Protein AF-A0A0M3KJE0-F1 (afdb_monomer_lite)

Organism: Anisakis simplex (NCBI:txid6269)

Foldseek 3Di:
DVVVVVVVVVVVVVVVVVVVVVVVVVVVVVVVVVVVVVVVVVVCVVVPDDVVVVVVVVVVCVVLVVPDDDPPDDQQDPNHSPQGPVSCCPDPVVPPPPDDDPPPVVVVVVVPDDDD

Sequence (116 aa):
MSLQMIAFLLEQDRTCESLASLSEAFRRKQQQLKLLLSKAVHQAEAKKVNSEHVIRFANQISKSYSVAAPLFWRLGDASRPFPTEVELRVSSLAAPRVNAPTTTTAALSLLRQPSA

Radius of gyration: 33.58 Å; chains: 1; bounding box: 66×44×94 Å

Secondary structure (DSSP, 8-state):
-HHHHHHHHHHHHHHHHHHHHHHHHHHHHHHHHHHHHHHHHHHHHHT---HHHHHHHHHHHHHTTTT---TTPPTT-TT-SSPPHHHHHTSTTTS--TT--TTSHHHHHGGGPPP-

pLDDT: mean 78.01, std 16.06, range [40.97, 97.94]

InterPro domains:
  IPR019258 Mediator complex, subunit Med4 [PF10018] (21-99)

Structure (mmCIF, N/CA/C/O backbone):
data_AF-A0A0M3KJE0-F1
#
_entry.id   AF-A0A0M3KJE0-F1
#
loop_
_atom_site.group_PDB
_atom_site.id
_atom_site.type_symbol
_atom_site.label_atom_id
_atom_site.label_alt_id
_atom_site.label_comp_id
_atom_site.label_asym_id
_atom_site.label_entity_id
_atom_site.label_seq_id
_atom_site.pdbx_PDB_ins_code
_atom_site.Cartn_x
_atom_site.Cartn_y
_atom_site.Cartn_z
_atom_site.occupancy
_atom_site.B_iso_or_equiv
_atom_site.auth_seq_id
_atom_site.auth_comp_id
_atom_site.auth_asym_id
_atom_site.auth_atom_id
_atom_site.pdbx_PDB_model_num
ATOM 1 N N . MET A 1 1 ? -25.657 5.089 62.228 1.00 65.00 1 MET A N 1
ATOM 2 C CA . MET A 1 1 ? -26.256 4.310 61.120 1.00 65.00 1 MET A CA 1
ATOM 3 C C . MET A 1 1 ? -26.681 5.170 59.925 1.00 65.00 1 MET A C 1
ATOM 5 O O . MET A 1 1 ? -26.359 4.789 58.813 1.00 65.00 1 MET A O 1
ATOM 9 N N . SER A 1 2 ? -27.323 6.334 60.108 1.00 82.00 2 SER A N 1
ATOM 10 C CA . SER A 1 2 ? -27.818 7.164 58.983 1.00 82.00 2 SER A CA 1
ATOM 11 C C . SER A 1 2 ? -26.725 7.701 58.029 1.00 82.00 2 SER A C 1
ATOM 13 O O . SER A 1 2 ? -26.842 7.568 56.816 1.00 82.00 2 SER A O 1
ATOM 15 N N . LEU A 1 3 ? -25.607 8.223 58.551 1.00 85.19 3 LEU A N 1
ATOM 16 C CA . LEU A 1 3 ? -24.567 8.852 57.713 1.00 85.19 3 LEU A CA 1
ATOM 17 C C . LEU A 1 3 ? -23.751 7.864 56.860 1.00 85.19 3 LEU A C 1
ATOM 19 O O . LEU A 1 3 ? -23.391 8.187 55.733 1.00 85.19 3 LEU A O 1
ATOM 23 N N . GLN A 1 4 ? -23.491 6.652 57.363 1.00 87.38 4 GLN A N 1
ATOM 24 C CA . GLN A 1 4 ? -22.787 5.614 56.594 1.00 87.38 4 GLN A CA 1
ATOM 25 C C . GLN A 1 4 ? -23.612 5.139 55.392 1.00 87.38 4 GLN A C 1
ATOM 27 O O . GLN A 1 4 ? -23.056 4.902 54.324 1.00 87.38 4 GLN A O 1
ATOM 32 N N . MET A 1 5 ? -24.937 5.054 55.546 1.00 88.94 5 MET A N 1
ATOM 33 C CA . MET A 1 5 ? -25.843 4.684 54.459 1.00 88.94 5 MET A CA 1
ATOM 34 C C . MET A 1 5 ? -25.875 5.757 53.363 1.00 88.94 5 MET A C 1
ATOM 36 O O . MET A 1 5 ? -25.829 5.427 52.183 1.00 88.94 5 MET A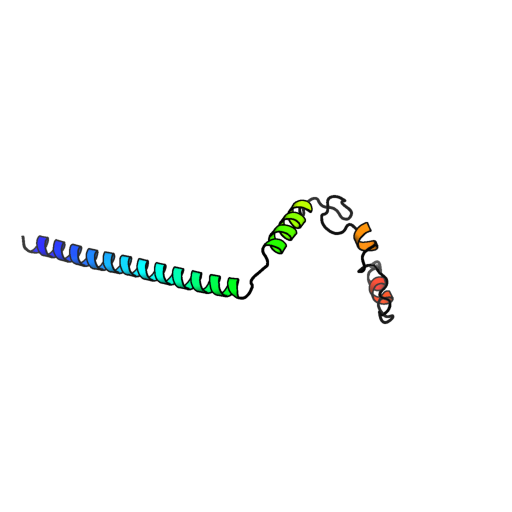 O 1
ATOM 40 N N . ILE A 1 6 ? -25.883 7.038 53.743 1.00 84.00 6 ILE A N 1
ATOM 41 C CA . ILE A 1 6 ? -25.853 8.157 52.789 1.00 84.00 6 ILE A CA 1
ATOM 42 C C . ILE A 1 6 ? -24.522 8.192 52.025 1.00 84.00 6 ILE A C 1
ATOM 44 O O . ILE A 1 6 ? -24.529 8.332 50.805 1.00 84.00 6 ILE A O 1
ATOM 48 N N . ALA A 1 7 ? -23.389 8.009 52.712 1.00 86.81 7 ALA A N 1
ATOM 49 C CA . ALA A 1 7 ? -22.078 7.954 52.063 1.00 86.81 7 ALA A CA 1
ATOM 50 C C . ALA A 1 7 ? -21.979 6.794 51.054 1.00 86.81 7 ALA A C 1
ATOM 52 O O . ALA A 1 7 ? -21.470 6.982 49.952 1.00 86.81 7 ALA A O 1
ATOM 53 N N . PHE A 1 8 ? -22.519 5.619 51.397 1.00 88.94 8 PHE A N 1
ATOM 54 C CA . PHE A 1 8 ? -22.558 4.463 50.500 1.00 88.94 8 PHE A CA 1
ATOM 55 C C . PHE A 1 8 ? -23.423 4.712 49.256 1.00 88.94 8 PHE A C 1
ATOM 57 O O . PHE A 1 8 ? -22.990 4.414 48.146 1.00 88.94 8 PHE A O 1
ATOM 64 N N . LEU A 1 9 ? -24.613 5.298 49.424 1.00 83.00 9 LEU A N 1
ATOM 65 C CA . LEU A 1 9 ? -25.504 5.618 48.305 1.00 83.00 9 LEU A CA 1
ATOM 66 C C . LEU A 1 9 ? -24.891 6.662 47.360 1.00 83.00 9 LEU A C 1
ATOM 68 O O . LEU A 1 9 ? -24.987 6.497 46.150 1.00 83.00 9 LEU A O 1
ATOM 72 N N . LEU A 1 10 ? -24.211 7.686 47.889 1.00 80.81 10 LEU A N 1
ATOM 73 C CA . LEU A 1 10 ? -23.518 8.690 47.068 1.00 80.81 10 LEU A CA 1
ATOM 74 C C . LEU A 1 10 ? -22.326 8.098 46.298 1.00 80.81 10 LEU A C 1
ATOM 76 O O . LEU A 1 10 ? -22.108 8.446 45.139 1.00 80.81 10 LEU A O 1
ATOM 80 N N . GLU A 1 11 ? -21.564 7.182 46.903 1.00 85.25 11 GLU A N 1
ATOM 81 C CA . GLU A 1 11 ? -20.465 6.482 46.219 1.00 85.25 11 GLU A CA 1
ATOM 82 C C . GLU A 1 11 ? -20.994 5.522 45.134 1.00 85.25 11 GLU A C 1
ATOM 84 O O . GLU A 1 11 ? -20.420 5.410 44.047 1.00 85.25 11 GLU A O 1
ATOM 89 N N . GLN A 1 12 ? -22.122 4.858 45.395 1.00 80.19 12 GLN A N 1
ATOM 90 C CA . GLN A 1 12 ? -22.796 3.999 44.423 1.00 80.19 12 GLN A CA 1
ATOM 91 C C . GLN A 1 12 ? -23.341 4.806 43.233 1.00 80.19 12 GLN A C 1
ATOM 93 O O . GLN A 1 12 ? -23.140 4.414 42.086 1.00 80.19 12 GLN A O 1
ATOM 98 N N . ASP A 1 13 ? -23.945 5.968 43.481 1.00 75.38 13 ASP A N 1
ATOM 99 C CA . ASP A 1 13 ? -24.457 6.847 42.424 1.00 75.38 13 ASP A CA 1
ATOM 100 C C . ASP A 1 13 ? -23.311 7.389 41.545 1.00 75.38 13 ASP A C 1
ATOM 102 O O . ASP A 1 13 ? -23.314 7.241 40.320 1.00 75.38 13 ASP A O 1
ATOM 106 N N . ARG A 1 14 ? -22.224 7.862 42.175 1.00 79.00 14 ARG A N 1
ATOM 107 C CA . ARG A 1 14 ? -21.010 8.340 41.487 1.00 79.00 14 ARG A CA 1
ATOM 108 C C . ARG A 1 14 ? -20.344 7.259 40.625 1.00 79.00 14 ARG A C 1
ATOM 110 O O . ARG A 1 14 ? -19.805 7.546 39.551 1.00 79.00 14 ARG A O 1
ATOM 117 N N . THR A 1 15 ? -20.338 6.007 41.084 1.00 78.62 15 THR A N 1
ATOM 118 C CA . THR A 1 15 ? -19.770 4.884 40.317 1.00 78.62 15 THR A CA 1
ATOM 119 C C . THR A 1 15 ? -20.658 4.481 39.139 1.00 78.62 15 THR A C 1
ATOM 121 O O . THR A 1 15 ? -20.125 4.171 38.069 1.00 78.62 15 THR A O 1
ATOM 124 N N . CYS A 1 16 ? -21.985 4.562 39.275 1.00 69.31 16 CYS A N 1
ATOM 125 C CA . CYS A 1 16 ? -22.925 4.340 38.176 1.00 69.31 16 CYS A CA 1
ATOM 126 C C . CYS A 1 16 ? -22.802 5.399 37.069 1.00 69.31 16 CYS A C 1
ATOM 128 O O . CYS A 1 16 ? -22.730 5.033 35.892 1.00 69.31 16 CYS A O 1
ATOM 130 N N . GLU A 1 17 ? -22.691 6.683 37.419 1.00 78.50 17 GLU A N 1
ATOM 131 C CA . GLU A 1 17 ? -22.461 7.760 36.442 1.00 78.50 17 GLU A CA 1
ATOM 132 C C . GLU A 1 17 ? -21.136 7.575 35.681 1.00 78.50 17 GLU A C 1
ATOM 134 O O . GLU A 1 17 ? -21.076 7.717 34.454 1.00 78.50 17 GLU A O 1
ATOM 139 N N . SER A 1 18 ? -20.072 7.180 36.390 1.00 87.50 18 SER A N 1
ATOM 140 C CA . SER A 1 18 ? -18.760 6.890 35.797 1.00 87.50 18 SER A CA 1
ATOM 141 C C . SER A 1 18 ? -18.809 5.709 34.816 1.00 87.50 18 SER A C 1
ATOM 143 O O . SER A 1 18 ? -18.283 5.792 33.701 1.00 87.50 18 SER A O 1
ATOM 145 N N . LEU A 1 19 ? -19.495 4.621 35.184 1.00 86.38 19 LEU A N 1
ATOM 146 C CA . LEU A 1 19 ? -19.675 3.453 34.319 1.00 86.38 19 LEU A CA 1
ATOM 147 C C . LEU A 1 19 ? -20.484 3.801 33.059 1.00 86.38 19 LEU A C 1
ATOM 149 O O . LEU A 1 19 ? -20.124 3.379 31.955 1.00 86.38 19 LEU A O 1
ATOM 153 N N . ALA A 1 20 ? -21.551 4.592 33.204 1.00 90.06 20 ALA A N 1
ATOM 154 C CA . ALA A 1 20 ? -22.363 5.055 32.083 1.00 90.06 20 ALA A CA 1
ATOM 155 C C . ALA A 1 20 ? -21.524 5.893 31.107 1.00 90.06 20 ALA A C 1
ATOM 157 O O . ALA A 1 20 ? -21.490 5.582 29.912 1.00 90.06 20 ALA A O 1
ATOM 158 N N . SER A 1 21 ? -20.765 6.862 31.626 1.00 91.88 21 SER A N 1
ATOM 159 C CA . SER A 1 21 ? -19.845 7.702 30.851 1.00 91.88 21 SER A CA 1
ATOM 160 C C . SER A 1 21 ? -18.806 6.877 30.082 1.00 91.88 21 SER A C 1
ATOM 162 O O . SER A 1 21 ? -18.621 7.067 28.876 1.00 91.88 21 SER A O 1
ATOM 164 N N . LEU A 1 22 ? -18.187 5.882 30.731 1.00 89.81 22 LEU A N 1
ATOM 165 C CA . LEU A 1 22 ? -17.239 4.977 30.077 1.00 89.81 22 LEU A CA 1
ATOM 166 C C . LEU A 1 22 ? -17.907 4.158 28.961 1.00 89.81 22 LEU A C 1
ATOM 168 O O . LEU A 1 22 ? -17.347 4.017 27.870 1.00 89.81 22 LEU A O 1
ATOM 172 N N . SER A 1 23 ? -19.116 3.645 29.205 1.00 95.00 23 SER A N 1
ATOM 173 C CA . SER A 1 23 ? -19.868 2.872 28.212 1.00 95.00 23 SER A CA 1
ATOM 174 C C . SER A 1 23 ? -20.225 3.712 26.981 1.00 95.00 23 SER A C 1
ATOM 176 O O . SER A 1 23 ? -20.115 3.244 25.844 1.00 95.00 23 SER A O 1
ATOM 178 N N . GLU A 1 24 ? -20.589 4.979 27.179 1.00 95.81 24 GLU A N 1
ATOM 179 C CA . GLU A 1 24 ? -20.854 5.911 26.092 1.00 95.81 24 GLU A CA 1
ATOM 180 C C . GLU A 1 24 ? -19.587 6.269 25.331 1.00 95.81 24 GLU A C 1
ATOM 182 O O . GLU A 1 24 ? -19.594 6.254 24.100 1.00 95.81 24 GLU A O 1
ATOM 187 N N . ALA A 1 25 ? -18.489 6.552 26.033 1.00 94.94 25 ALA A N 1
ATOM 188 C CA . ALA A 1 25 ? -17.201 6.822 25.410 1.00 94.94 25 ALA A CA 1
ATOM 189 C C . ALA A 1 25 ? -16.761 5.647 24.525 1.00 94.94 25 ALA A C 1
ATOM 191 O O . ALA A 1 25 ? -16.341 5.854 23.381 1.00 94.94 25 ALA A O 1
ATOM 192 N N . PHE A 1 26 ? -16.942 4.411 25.002 1.00 97.56 26 PHE A N 1
ATOM 193 C CA . PHE A 1 26 ? -16.683 3.211 24.216 1.00 97.56 26 PHE A CA 1
ATOM 194 C C . PHE A 1 26 ? -17.571 3.148 22.967 1.00 97.56 26 PHE A C 1
ATOM 196 O O . PHE A 1 26 ? -17.056 3.003 21.858 1.00 97.56 26 PHE A O 1
ATOM 203 N N . ARG A 1 27 ? -18.892 3.337 23.104 1.00 97.44 27 ARG A N 1
ATOM 204 C CA . ARG A 1 27 ? -19.821 3.356 21.956 1.00 97.44 27 ARG A CA 1
ATOM 205 C C . ARG A 1 27 ? -19.454 4.435 20.937 1.00 97.44 27 ARG A C 1
ATOM 207 O O . ARG A 1 27 ? -19.430 4.153 19.740 1.00 97.44 27 ARG A O 1
ATOM 214 N N . ARG A 1 28 ? -19.111 5.644 21.391 1.00 97.19 28 ARG A N 1
ATOM 215 C CA . ARG A 1 28 ? -18.671 6.753 20.528 1.00 97.19 28 ARG A CA 1
ATOM 216 C C . ARG A 1 28 ? -17.402 6.379 19.765 1.00 97.19 28 ARG A C 1
ATOM 218 O O . ARG A 1 28 ? -17.328 6.605 18.560 1.00 97.19 28 ARG A O 1
ATOM 225 N N . LYS A 1 29 ? -16.425 5.750 20.426 1.00 97.06 29 LYS A N 1
ATOM 226 C CA . LYS A 1 29 ? -15.201 5.271 19.765 1.00 97.06 29 LYS A CA 1
ATOM 227 C C . LYS A 1 29 ? -15.476 4.172 18.743 1.00 97.06 29 LYS A C 1
ATOM 229 O O . LYS A 1 29 ? -14.919 4.228 17.648 1.00 97.06 29 LYS A O 1
ATOM 234 N N . GLN A 1 30 ? -16.376 3.238 19.044 1.00 97.44 30 GLN A N 1
ATOM 235 C CA . GLN A 1 30 ? -16.809 2.212 18.090 1.00 97.44 30 GLN A CA 1
ATOM 236 C C . GLN A 1 30 ? -17.478 2.832 16.852 1.00 97.44 30 GLN A C 1
ATOM 238 O O . GLN A 1 30 ? -17.146 2.485 15.718 1.00 97.44 30 GLN A O 1
ATOM 243 N N . GLN A 1 31 ? -18.369 3.809 17.044 1.00 97.38 31 GLN A N 1
ATOM 244 C CA . GLN A 1 31 ? -18.999 4.547 15.944 1.00 97.38 31 GLN A CA 1
ATOM 245 C C . GLN A 1 31 ? -17.974 5.338 15.120 1.00 97.38 31 GLN A C 1
ATOM 247 O O . GLN A 1 31 ? -18.019 5.305 13.889 1.00 97.38 31 GLN A O 1
ATOM 252 N N . GLN A 1 32 ? -17.019 6.001 15.780 1.00 97.56 32 GLN A N 1
ATOM 253 C CA . GLN A 1 32 ? -15.935 6.724 15.116 1.00 97.56 32 GLN A CA 1
ATOM 254 C C . GLN A 1 32 ? -15.106 5.784 14.230 1.00 97.56 32 GLN A C 1
ATOM 256 O O . GLN A 1 32 ? -14.851 6.108 13.069 1.00 97.56 32 GLN A O 1
ATOM 261 N N . LEU A 1 33 ? -14.730 4.608 14.745 1.00 97.75 33 LEU A N 1
ATOM 262 C CA . LEU A 1 33 ? -13.979 3.606 13.989 1.00 97.75 33 LEU A CA 1
ATOM 263 C C . LEU A 1 33 ? -14.771 3.111 12.773 1.00 97.75 33 LEU A C 1
ATOM 265 O O . LEU A 1 33 ? -14.227 3.036 11.673 1.00 97.75 33 LEU A O 1
ATOM 269 N N . LYS A 1 34 ? -16.072 2.850 12.946 1.00 97.94 34 LYS A N 1
ATOM 270 C CA . LYS A 1 34 ? -16.959 2.419 11.857 1.00 97.94 34 LYS A CA 1
ATOM 271 C C . LYS A 1 34 ? -17.041 3.461 10.739 1.00 97.94 34 LYS A C 1
ATOM 273 O O . LYS A 1 34 ? -16.943 3.113 9.562 1.00 97.94 34 LYS A O 1
ATOM 278 N N . LEU A 1 35 ? -17.178 4.739 11.095 1.00 97.81 35 LEU A N 1
ATOM 279 C CA . LEU A 1 35 ? -17.200 5.833 10.123 1.00 97.81 35 LEU A CA 1
ATOM 280 C C . LEU A 1 35 ? -15.867 5.952 9.378 1.00 97.81 35 LEU A C 1
ATOM 282 O O . LEU A 1 35 ? -15.871 6.067 8.153 1.00 97.81 35 LEU A O 1
ATOM 286 N N . LEU A 1 36 ? -14.739 5.885 10.088 1.00 97.81 36 LEU A N 1
ATOM 287 C CA . LEU A 1 36 ? -13.412 5.932 9.469 1.00 97.81 36 LEU A CA 1
ATOM 288 C C . LEU A 1 36 ? -13.201 4.778 8.487 1.00 97.81 36 LEU A C 1
ATOM 290 O O . LEU A 1 36 ? -12.785 5.017 7.354 1.00 97.81 36 LEU A O 1
ATOM 294 N N . LEU A 1 37 ? -13.561 3.555 8.883 1.00 97.31 37 LEU A N 1
ATOM 295 C CA . LEU A 1 37 ? -13.449 2.384 8.020 1.00 97.31 37 LEU A CA 1
ATOM 296 C C . LEU A 1 37 ? -14.311 2.533 6.763 1.00 97.31 37 LEU A C 1
ATOM 298 O O . LEU A 1 37 ? -13.823 2.310 5.659 1.00 97.31 37 LEU A O 1
ATOM 302 N N . SER A 1 38 ? -15.564 2.978 6.910 1.00 97.38 38 SER A N 1
ATOM 303 C CA . SER A 1 38 ? -16.450 3.184 5.759 1.00 97.38 38 SER A CA 1
ATOM 304 C C . SER A 1 38 ? -15.860 4.179 4.755 1.00 97.38 38 SER A C 1
ATOM 306 O O . SER A 1 38 ? -15.844 3.899 3.559 1.00 97.38 38 SER A O 1
ATOM 308 N N . LYS A 1 39 ? -15.295 5.299 5.227 1.00 97.06 39 LYS A N 1
ATOM 309 C CA . LYS A 1 39 ? -14.653 6.300 4.366 1.00 97.06 39 LYS A CA 1
ATOM 310 C C . LYS A 1 39 ? -13.436 5.725 3.642 1.00 97.06 39 LYS A C 1
ATOM 312 O O . LYS A 1 39 ? -13.299 5.948 2.443 1.00 97.06 39 LYS A O 1
ATOM 317 N N . ALA A 1 40 ? -12.591 4.968 4.345 1.00 96.06 40 ALA A N 1
ATOM 318 C CA . ALA A 1 40 ? -11.415 4.332 3.754 1.00 96.06 40 ALA A CA 1
ATOM 319 C C . ALA A 1 40 ? -11.799 3.332 2.650 1.00 96.06 40 ALA A C 1
ATOM 321 O O . ALA A 1 40 ? -11.209 3.354 1.573 1.00 96.06 40 ALA A O 1
ATOM 322 N N . VAL A 1 41 ? -12.835 2.517 2.878 1.00 96.75 41 VAL A N 1
ATOM 323 C CA . VAL A 1 41 ? -13.344 1.563 1.878 1.00 96.75 41 VAL A CA 1
ATOM 324 C C . VAL A 1 41 ? -13.867 2.286 0.637 1.00 96.75 41 VAL A C 1
ATOM 326 O O . VAL A 1 41 ? -13.485 1.933 -0.472 1.00 96.75 41 VAL A O 1
ATOM 329 N N . HIS A 1 42 ? -14.669 3.345 0.794 1.00 96.50 42 HIS A N 1
ATOM 330 C CA . HIS A 1 42 ? -15.180 4.100 -0.360 1.00 96.50 42 HIS A CA 1
ATOM 331 C C . HIS A 1 42 ? -14.052 4.746 -1.176 1.00 96.50 42 HIS A C 1
ATOM 333 O O . HIS A 1 42 ? -14.101 4.756 -2.404 1.00 96.50 42 HIS A O 1
ATOM 339 N N . GLN A 1 43 ? -13.015 5.263 -0.509 1.00 94.62 43 GLN A N 1
ATOM 340 C CA . GLN A 1 43 ? -11.839 5.805 -1.192 1.00 94.62 43 GLN A CA 1
ATOM 341 C C . GLN A 1 43 ? -11.057 4.727 -1.952 1.00 94.62 43 GLN A C 1
ATOM 343 O O . GLN A 1 43 ? -10.563 4.999 -3.046 1.00 94.62 43 GLN A O 1
ATOM 348 N N . ALA A 1 44 ? -10.955 3.519 -1.392 1.00 91.62 44 ALA A N 1
ATOM 349 C CA . ALA A 1 44 ? -10.301 2.388 -2.041 1.00 91.62 44 ALA A CA 1
ATOM 350 C C . ALA A 1 44 ? -11.085 1.902 -3.272 1.00 91.62 44 ALA A C 1
ATOM 352 O O . ALA A 1 44 ? -10.495 1.716 -4.334 1.00 91.62 44 ALA A O 1
ATOM 353 N N . GLU A 1 45 ? -12.411 1.780 -3.167 1.00 93.94 45 GLU A N 1
ATOM 354 C CA . GLU A 1 45 ? -13.276 1.383 -4.289 1.00 93.94 45 GLU A CA 1
ATOM 355 C C . GLU A 1 45 ? -13.247 2.406 -5.434 1.00 93.94 45 GLU A C 1
ATOM 357 O O . GLU A 1 45 ? -13.200 2.030 -6.605 1.00 93.94 45 GLU A O 1
ATOM 362 N N . ALA A 1 46 ? -13.179 3.705 -5.117 1.00 94.62 46 ALA A N 1
ATOM 363 C CA . ALA A 1 46 ? -13.059 4.761 -6.125 1.00 94.62 46 ALA A CA 1
ATOM 364 C C . ALA A 1 46 ? -11.750 4.685 -6.939 1.00 94.62 46 ALA A C 1
ATOM 366 O O . ALA A 1 46 ? -11.683 5.212 -8.049 1.00 94.62 46 ALA A O 1
ATOM 367 N N . LYS A 1 47 ? -10.703 4.047 -6.400 1.00 90.75 47 LYS A N 1
ATOM 368 C CA . LYS A 1 47 ? -9.385 3.892 -7.035 1.00 90.75 47 LYS A CA 1
ATOM 369 C C . LYS A 1 47 ? -8.983 2.425 -7.107 1.00 90.75 47 LYS A C 1
ATOM 371 O O . LYS A 1 47 ? -7.889 2.048 -6.688 1.00 90.75 47 LYS A O 1
ATOM 376 N N . LYS A 1 48 ? -9.869 1.589 -7.645 1.00 91.00 48 LYS A N 1
ATOM 377 C CA . LYS A 1 48 ? -9.598 0.161 -7.791 1.00 91.00 48 LYS A CA 1
ATOM 378 C C . LYS A 1 48 ? -8.374 -0.073 -8.683 1.00 91.00 48 LYS A C 1
ATOM 380 O O . LYS A 1 48 ? -8.320 0.382 -9.823 1.00 91.00 48 LYS A O 1
ATOM 385 N N . VAL A 1 49 ? -7.397 -0.809 -8.161 1.00 92.44 49 VAL A N 1
ATOM 386 C CA . VAL A 1 49 ? -6.175 -1.192 -8.881 1.00 92.44 49 VAL A CA 1
ATOM 387 C C . VAL A 1 49 ? -6.246 -2.680 -9.219 1.00 92.44 49 VAL A C 1
ATOM 389 O O . VAL A 1 49 ? -6.693 -3.483 -8.402 1.00 92.44 49 VAL A O 1
ATOM 392 N N . ASN A 1 50 ? -5.809 -3.063 -10.421 1.00 95.31 50 ASN A N 1
ATOM 393 C CA . ASN A 1 50 ? -5.675 -4.472 -10.794 1.00 95.31 50 ASN A CA 1
ATOM 394 C C . ASN A 1 50 ? -4.579 -5.137 -9.941 1.00 95.31 50 ASN A C 1
ATOM 396 O O . ASN A 1 50 ? -3.434 -4.678 -9.946 1.00 95.31 50 ASN A O 1
ATOM 400 N N . SER A 1 51 ? -4.912 -6.227 -9.245 1.00 94.50 51 SER A N 1
ATOM 401 C CA . SER A 1 51 ? -3.974 -6.971 -8.397 1.00 94.50 51 SER A CA 1
ATOM 402 C C . SER A 1 51 ? -2.762 -7.483 -9.175 1.00 94.50 51 SER A C 1
ATOM 404 O O . SER A 1 51 ? -1.652 -7.451 -8.650 1.00 94.50 51 SER A O 1
ATOM 406 N N . GLU A 1 52 ? -2.936 -7.864 -10.442 1.00 96.00 52 GLU A N 1
ATOM 407 C CA . GLU A 1 52 ? -1.842 -8.335 -11.298 1.00 96.00 52 GLU A CA 1
ATOM 408 C C . GLU A 1 52 ? -0.777 -7.250 -11.511 1.00 96.00 52 GLU A C 1
ATOM 410 O O . GLU A 1 52 ? 0.421 -7.525 -11.476 1.00 96.00 52 GLU A O 1
ATOM 415 N N . HIS A 1 53 ? -1.195 -5.990 -11.674 1.00 94.31 53 HIS A N 1
ATOM 416 C CA . HIS A 1 53 ? -0.257 -4.874 -11.803 1.00 94.31 53 HIS A CA 1
ATOM 417 C C . HIS A 1 53 ? 0.515 -4.652 -10.504 1.00 94.31 53 HIS A C 1
ATOM 419 O O . HIS A 1 53 ? 1.730 -4.479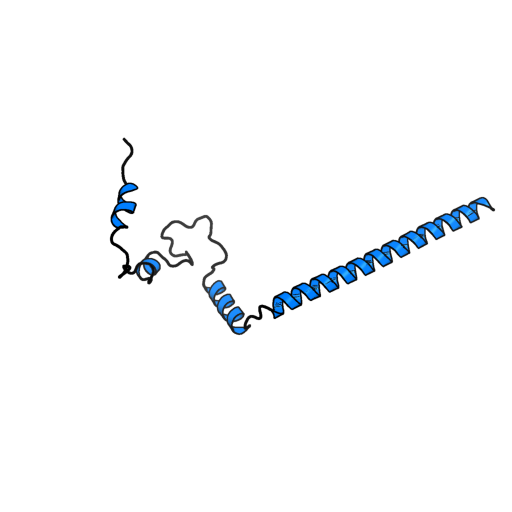 -10.544 1.00 94.31 53 HIS A O 1
ATOM 425 N N . VAL A 1 54 ? -0.162 -4.708 -9.353 1.00 94.44 54 VAL A N 1
ATOM 426 C CA . VAL A 1 54 ? 0.487 -4.567 -8.041 1.00 94.44 54 VAL A CA 1
ATOM 427 C C . VAL A 1 54 ? 1.545 -5.653 -7.846 1.00 94.44 54 VAL A C 1
ATOM 429 O O . VAL A 1 54 ? 2.673 -5.340 -7.475 1.00 94.44 54 VAL A O 1
ATOM 432 N N . ILE A 1 55 ? 1.216 -6.909 -8.162 1.00 95.38 55 ILE A N 1
ATOM 433 C CA . ILE A 1 55 ? 2.133 -8.049 -8.033 1.00 95.38 55 ILE A CA 1
ATOM 434 C C . ILE A 1 55 ? 3.347 -7.883 -8.956 1.00 95.38 55 ILE A C 1
ATOM 436 O O . ILE A 1 55 ? 4.488 -8.025 -8.511 1.00 95.38 55 ILE A O 1
ATOM 440 N N . ARG A 1 56 ? 3.127 -7.543 -10.234 1.00 94.44 56 ARG A N 1
ATOM 441 C CA . ARG A 1 56 ? 4.218 -7.347 -11.203 1.00 94.44 56 ARG A CA 1
ATOM 442 C C . ARG A 1 56 ? 5.143 -6.208 -10.802 1.00 94.44 56 ARG A C 1
ATOM 444 O O . ARG A 1 56 ? 6.358 -6.401 -10.792 1.00 94.44 56 ARG A O 1
ATOM 451 N N . PHE A 1 57 ? 4.586 -5.050 -10.451 1.00 90.56 57 PHE A N 1
ATOM 452 C CA . PHE A 1 57 ? 5.388 -3.892 -10.066 1.00 90.56 57 PHE A CA 1
ATOM 453 C C . PHE A 1 57 ? 6.121 -4.119 -8.748 1.00 90.56 57 PHE A C 1
ATOM 455 O O . PHE A 1 57 ? 7.295 -3.772 -8.663 1.00 90.56 57 PHE A O 1
ATOM 462 N N . ALA A 1 58 ? 5.493 -4.760 -7.758 1.00 91.19 58 ALA A N 1
ATOM 463 C CA . ALA A 1 58 ? 6.170 -5.131 -6.518 1.00 91.19 58 ALA A CA 1
ATOM 464 C C . ALA A 1 58 ? 7.379 -6.036 -6.800 1.00 91.19 58 ALA A C 1
ATOM 466 O O . ALA A 1 58 ? 8.483 -5.733 -6.359 1.00 91.19 58 ALA A O 1
ATOM 467 N N . ASN A 1 59 ? 7.205 -7.082 -7.616 1.00 90.00 59 ASN A N 1
ATOM 468 C CA . ASN A 1 59 ? 8.298 -7.971 -8.014 1.00 90.00 59 ASN A CA 1
ATOM 469 C C . ASN A 1 59 ? 9.414 -7.223 -8.762 1.00 90.00 59 ASN A C 1
ATOM 471 O O . ASN A 1 59 ? 10.594 -7.453 -8.508 1.00 90.00 59 ASN A O 1
ATOM 475 N N . GLN A 1 60 ? 9.060 -6.316 -9.675 1.00 86.12 60 GLN A N 1
ATOM 476 C CA . GLN A 1 60 ? 10.034 -5.505 -10.404 1.00 86.12 60 GLN A CA 1
ATOM 477 C C . GLN A 1 60 ? 10.820 -4.578 -9.466 1.00 86.12 60 GLN A C 1
ATOM 479 O O . GLN A 1 60 ? 12.045 -4.562 -9.526 1.00 86.12 60 GLN A O 1
ATOM 484 N N . ILE A 1 61 ? 10.142 -3.862 -8.563 1.00 84.19 61 ILE A N 1
ATOM 485 C CA . ILE A 1 61 ? 10.782 -2.986 -7.570 1.00 84.19 61 ILE A CA 1
ATOM 486 C C . ILE A 1 61 ? 11.715 -3.792 -6.659 1.00 84.19 61 ILE A C 1
ATOM 488 O O . ILE A 1 61 ? 12.843 -3.366 -6.410 1.00 84.19 61 ILE A O 1
ATOM 492 N N . SER A 1 62 ? 11.275 -4.969 -6.199 1.00 84.69 62 SER A N 1
ATOM 493 C CA . SER A 1 62 ? 12.090 -5.864 -5.373 1.00 84.69 62 SER A CA 1
ATOM 494 C C . SER A 1 62 ? 13.336 -6.357 -6.108 1.00 84.69 62 SER A C 1
ATOM 496 O O . SER A 1 62 ? 14.416 -6.344 -5.527 1.00 84.69 62 SER A O 1
ATOM 498 N N . LYS A 1 63 ? 13.216 -6.736 -7.388 1.00 79.25 63 LYS A N 1
ATOM 499 C CA . LYS A 1 63 ? 14.361 -7.137 -8.227 1.00 79.25 63 LYS A CA 1
ATOM 500 C C . LYS A 1 63 ? 15.365 -6.006 -8.428 1.00 79.25 63 LYS A C 1
ATOM 502 O O . LYS A 1 63 ? 16.562 -6.261 -8.489 1.00 79.25 63 LYS A O 1
ATOM 507 N N . SER A 1 64 ? 14.879 -4.774 -8.534 1.00 71.00 64 SER A N 1
ATOM 508 C CA . SER A 1 64 ? 15.716 -3.592 -8.729 1.00 71.00 64 SER A CA 1
ATOM 509 C C . SER A 1 64 ? 16.259 -2.999 -7.425 1.00 71.00 64 SER A C 1
ATOM 511 O O . SER A 1 64 ? 16.945 -1.993 -7.498 1.00 71.00 64 SER A O 1
ATOM 513 N N . TYR A 1 65 ? 15.978 -3.558 -6.239 1.00 65.44 65 TYR A N 1
ATOM 514 C CA . TYR A 1 65 ? 16.440 -3.021 -4.942 1.00 65.44 65 TYR A CA 1
ATOM 515 C C . TYR A 1 65 ? 16.163 -1.508 -4.732 1.00 65.44 65 TYR A C 1
ATOM 517 O O . TYR A 1 65 ? 16.858 -0.833 -3.971 1.00 65.44 65 TYR A O 1
ATOM 525 N N . SER A 1 66 ? 15.123 -0.953 -5.371 1.00 64.31 66 SER A N 1
ATOM 526 C CA . SER A 1 66 ? 14.755 0.476 -5.327 1.00 64.31 66 SER A CA 1
ATOM 527 C C . SER A 1 66 ? 14.016 0.858 -4.033 1.00 64.31 66 SER A C 1
ATOM 529 O O . SER A 1 66 ? 12.904 1.377 -4.070 1.00 64.31 66 SER A O 1
ATOM 531 N N . VAL A 1 67 ? 14.608 0.579 -2.872 1.00 64.25 67 VAL A N 1
ATOM 532 C CA . VAL A 1 67 ? 14.037 0.923 -1.552 1.00 64.25 67 VAL A CA 1
ATOM 533 C C . VAL A 1 67 ? 14.575 2.255 -1.030 1.00 64.25 67 VAL A C 1
ATOM 535 O O . VAL A 1 67 ? 13.799 3.109 -0.610 1.00 64.25 67 VAL A O 1
ATOM 538 N N . ALA A 1 68 ? 15.893 2.454 -1.084 1.00 62.31 68 ALA A N 1
ATOM 539 C CA . ALA A 1 68 ? 16.568 3.710 -0.762 1.00 62.31 68 ALA A CA 1
ATOM 540 C C . ALA A 1 68 ? 18.005 3.682 -1.297 1.00 62.31 68 ALA A C 1
ATOM 542 O O . ALA A 1 68 ? 18.586 2.609 -1.449 1.00 62.31 68 ALA A O 1
ATOM 543 N N . ALA A 1 69 ? 18.586 4.856 -1.547 1.00 62.47 69 ALA A N 1
ATOM 544 C CA . ALA A 1 69 ? 19.992 4.977 -1.907 1.00 62.47 69 ALA A CA 1
ATOM 545 C C . ALA A 1 69 ? 20.902 4.843 -0.668 1.00 62.47 69 ALA A C 1
ATOM 547 O O . ALA A 1 69 ? 20.790 5.673 0.236 1.00 62.47 69 ALA A O 1
ATOM 548 N N . PRO A 1 70 ? 21.816 3.857 -0.599 1.00 65.44 70 PRO A N 1
ATOM 549 C CA . PRO A 1 70 ? 22.921 3.841 0.349 1.00 65.44 70 PRO A CA 1
ATOM 550 C C . PRO A 1 70 ? 23.717 5.150 0.341 1.00 65.44 70 PRO A C 1
ATOM 552 O O . PRO A 1 70 ? 24.020 5.714 -0.711 1.00 65.44 70 PRO A O 1
ATOM 555 N N . LEU A 1 71 ? 24.121 5.597 1.532 1.00 69.00 71 LEU A N 1
ATOM 556 C CA . LEU A 1 71 ? 24.825 6.870 1.749 1.00 69.00 71 LEU A CA 1
ATOM 557 C C . LEU A 1 71 ? 26.193 6.957 1.048 1.00 69.00 71 LEU A C 1
ATOM 559 O O . LEU A 1 71 ? 26.714 8.051 0.858 1.00 69.00 71 LEU A O 1
ATOM 563 N N . PHE A 1 72 ? 26.780 5.822 0.662 1.00 77.06 72 PHE A N 1
ATOM 564 C CA . PHE A 1 72 ? 28.093 5.751 0.016 1.00 77.06 72 PHE A CA 1
ATOM 565 C C . PHE A 1 72 ? 28.035 5.761 -1.520 1.00 77.06 72 PHE A C 1
ATOM 567 O O . PHE A 1 72 ? 29.080 5.690 -2.165 1.00 77.06 72 PHE A O 1
ATOM 574 N N . TRP A 1 73 ? 26.849 5.853 -2.130 1.00 76.12 73 TRP A N 1
ATOM 575 C CA . TRP A 1 73 ? 26.734 5.885 -3.587 1.00 76.12 73 TRP A CA 1
ATOM 576 C C . TRP A 1 73 ? 27.399 7.127 -4.188 1.00 76.12 73 TRP A C 1
ATOM 578 O O . TRP A 1 73 ? 26.964 8.261 -3.987 1.00 76.12 73 TRP A O 1
ATOM 588 N N . ARG A 1 74 ? 28.400 6.909 -5.048 1.00 68.88 74 ARG A N 1
ATOM 589 C CA . ARG A 1 74 ? 29.116 7.963 -5.798 1.00 68.88 74 ARG A CA 1
ATOM 590 C C . ARG A 1 74 ? 28.632 8.052 -7.242 1.00 68.88 74 ARG A C 1
ATOM 592 O O . ARG A 1 74 ? 28.063 7.088 -7.751 1.00 68.88 74 ARG A O 1
ATOM 599 N N . LEU A 1 75 ? 28.759 9.215 -7.881 1.00 65.50 75 LEU A N 1
ATOM 600 C CA . LEU A 1 75 ? 28.364 9.388 -9.284 1.00 65.50 75 LEU A CA 1
ATOM 601 C C . LEU A 1 75 ? 29.107 8.354 -10.153 1.00 65.50 75 LEU A C 1
ATOM 603 O O . LEU A 1 75 ? 30.325 8.247 -10.044 1.00 65.50 75 LEU A O 1
ATOM 607 N N . GLY A 1 76 ? 28.377 7.576 -10.960 1.00 67.81 76 GLY A N 1
ATOM 608 C CA . GLY A 1 76 ? 28.941 6.501 -11.793 1.00 67.81 76 GLY A CA 1
ATOM 609 C C . GLY A 1 76 ? 29.018 5.107 -11.147 1.00 67.81 76 GLY A C 1
ATOM 610 O O . GLY A 1 76 ? 29.496 4.179 -11.787 1.00 67.81 76 GLY A O 1
ATOM 611 N N . ASP A 1 77 ? 28.547 4.938 -9.908 1.00 68.75 77 ASP A N 1
ATOM 612 C CA . ASP A 1 77 ? 28.482 3.633 -9.230 1.00 68.75 77 ASP A CA 1
ATOM 613 C C . ASP A 1 77 ? 27.489 2.674 -9.924 1.00 68.75 77 ASP A C 1
ATOM 615 O O . ASP A 1 77 ? 26.310 2.997 -10.080 1.00 68.75 77 ASP A O 1
ATOM 619 N N . ALA A 1 78 ? 27.971 1.497 -10.335 1.00 64.94 78 ALA A N 1
ATOM 620 C CA . ALA A 1 78 ? 27.206 0.487 -11.073 1.00 64.94 78 ALA A CA 1
ATOM 621 C C . ALA A 1 78 ? 26.140 -0.233 -10.226 1.00 64.94 78 ALA A C 1
ATOM 623 O O . ALA A 1 78 ? 25.274 -0.903 -10.779 1.00 64.94 78 ALA A O 1
ATOM 624 N N . SER A 1 79 ? 26.183 -0.097 -8.896 1.00 67.12 79 SER A N 1
ATOM 625 C CA . SER A 1 79 ? 25.173 -0.659 -7.987 1.00 67.12 79 SER A CA 1
ATOM 626 C C . SER A 1 79 ? 23.904 0.199 -7.872 1.00 67.12 79 SER A C 1
ATOM 628 O O . SER A 1 79 ? 22.974 -0.160 -7.148 1.00 67.12 79 SER A O 1
ATOM 630 N N . ARG A 1 80 ? 23.855 1.344 -8.568 1.00 72.44 80 ARG A N 1
ATOM 631 C CA . ARG A 1 80 ? 22.697 2.241 -8.580 1.00 72.44 80 ARG A CA 1
ATOM 632 C C . ARG A 1 80 ? 21.533 1.595 -9.352 1.00 72.44 80 ARG A C 1
ATOM 634 O O . ARG A 1 80 ? 21.711 1.233 -10.507 1.00 72.44 80 ARG A O 1
ATOM 641 N N . PRO A 1 81 ? 20.322 1.537 -8.776 1.00 67.81 81 PRO A N 1
ATOM 642 C CA . PRO A 1 81 ? 19.119 1.009 -9.415 1.00 67.81 81 PRO A CA 1
ATOM 643 C C . PRO A 1 81 ? 18.435 2.030 -10.338 1.00 67.81 81 PRO A C 1
ATOM 645 O O . PRO A 1 81 ? 17.378 1.759 -10.902 1.00 67.81 81 PRO A O 1
ATOM 648 N N . PHE A 1 82 ? 19.007 3.228 -10.460 1.00 65.44 82 PHE A N 1
ATOM 649 C CA . PHE A 1 82 ? 18.609 4.216 -11.456 1.00 65.44 82 PHE A CA 1
ATOM 650 C C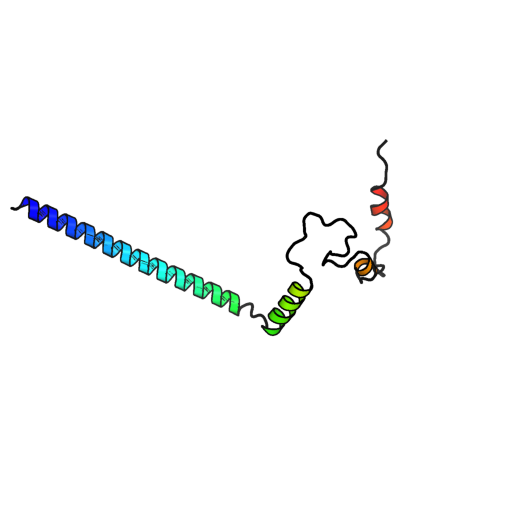 . PHE A 1 82 ? 19.275 3.887 -12.788 1.00 65.44 82 PHE A C 1
ATOM 652 O O . PHE A 1 82 ? 20.362 3.310 -12.761 1.00 65.44 82 PHE A O 1
ATOM 659 N N . PRO A 1 83 ? 18.690 4.307 -13.926 1.00 64.75 83 PRO A N 1
ATOM 660 C CA . PRO A 1 83 ? 19.362 4.174 -15.206 1.00 64.75 83 PRO A CA 1
ATOM 661 C C . PRO A 1 83 ? 20.771 4.765 -15.098 1.00 64.75 83 PRO A C 1
ATOM 663 O O . PRO A 1 83 ? 20.950 5.946 -14.788 1.00 64.75 83 PRO A O 1
ATOM 666 N N . THR A 1 84 ? 21.767 3.905 -15.276 1.00 68.38 84 THR A N 1
ATOM 667 C CA . THR A 1 84 ? 23.187 4.259 -15.280 1.00 68.38 84 THR A CA 1
ATOM 668 C C . THR A 1 84 ? 23.463 5.313 -16.350 1.00 68.38 84 THR A C 1
ATOM 670 O O . THR A 1 84 ? 22.692 5.471 -17.291 1.00 68.38 84 THR A O 1
ATOM 673 N N . GLU A 1 85 ? 24.588 6.028 -16.273 1.00 69.94 85 GLU A N 1
ATOM 674 C CA . GLU A 1 85 ? 24.935 7.034 -17.296 1.00 69.94 85 GLU A CA 1
ATOM 675 C C . GLU A 1 85 ? 24.947 6.439 -18.716 1.00 69.94 85 GLU A C 1
ATOM 677 O O . GLU A 1 85 ? 24.635 7.110 -19.696 1.00 69.94 85 GLU A O 1
ATOM 682 N N . VAL A 1 86 ? 25.285 5.154 -18.854 1.00 71.75 86 VAL A N 1
ATOM 683 C CA . VAL A 1 86 ? 25.168 4.457 -20.139 1.00 71.75 86 VAL A CA 1
ATOM 684 C C . VAL A 1 86 ? 23.707 4.268 -20.557 1.00 71.75 86 VAL A C 1
ATOM 686 O O . VAL A 1 86 ? 23.380 4.604 -21.690 1.00 71.75 86 VAL A O 1
ATOM 689 N N . GLU A 1 87 ? 22.826 3.824 -19.658 1.00 75.62 87 GLU A N 1
ATOM 690 C CA . GLU A 1 87 ? 21.386 3.667 -19.916 1.00 75.62 87 GLU A CA 1
ATOM 691 C C . GLU A 1 87 ? 20.693 5.009 -20.190 1.00 75.62 87 GLU A C 1
ATOM 693 O O . GLU A 1 87 ? 19.831 5.101 -21.062 1.00 75.62 87 GLU A O 1
ATOM 698 N N . LEU A 1 88 ? 21.105 6.076 -19.502 1.00 78.12 88 LEU A N 1
ATOM 699 C CA . LEU A 1 88 ? 20.619 7.432 -19.727 1.00 78.12 88 LEU A CA 1
ATOM 700 C C . LEU A 1 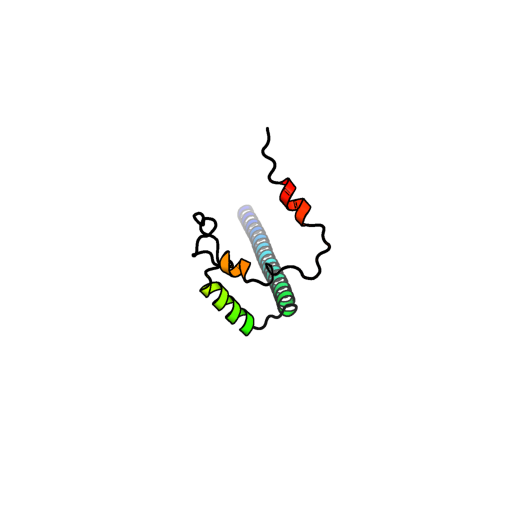88 ? 21.027 7.940 -21.112 1.00 78.12 88 LEU A C 1
ATOM 702 O O . LEU A 1 88 ? 20.174 8.454 -21.834 1.00 78.12 88 LEU A O 1
ATOM 706 N N . ARG A 1 89 ? 22.293 7.753 -21.514 1.00 77.56 89 ARG A N 1
ATOM 707 C CA . ARG A 1 89 ? 22.792 8.157 -22.841 1.00 77.56 89 ARG A CA 1
ATOM 708 C C . ARG A 1 89 ? 22.102 7.435 -23.994 1.00 77.56 89 ARG A C 1
ATOM 710 O O . ARG A 1 89 ? 21.960 8.023 -25.060 1.00 77.56 89 ARG A O 1
ATOM 717 N N . VAL A 1 90 ? 21.673 6.188 -23.795 1.00 80.50 90 VAL A N 1
ATOM 718 C CA . VAL A 1 90 ? 20.890 5.445 -24.801 1.00 80.50 90 VAL A CA 1
ATOM 719 C C . VAL A 1 90 ? 19.379 5.676 -24.676 1.00 80.50 90 VAL A C 1
ATOM 721 O O . VAL A 1 90 ? 18.617 5.203 -25.517 1.00 80.50 90 VAL A O 1
ATOM 724 N N . SER A 1 91 ? 18.921 6.396 -23.648 1.00 78.69 91 SER A N 1
ATOM 725 C CA . SER A 1 91 ? 17.500 6.673 -23.445 1.00 78.69 91 SER A CA 1
ATOM 726 C C . SER A 1 91 ? 16.969 7.725 -24.421 1.00 78.69 91 SER A C 1
ATOM 728 O O . SER A 1 91 ? 17.686 8.604 -24.901 1.00 78.69 91 SER A O 1
ATOM 730 N N . SER A 1 92 ? 15.654 7.707 -24.638 1.00 76.94 92 SER A N 1
ATOM 731 C CA . SER A 1 92 ? 14.950 8.729 -25.421 1.00 76.94 92 SER A CA 1
ATOM 732 C C . SER A 1 92 ? 15.050 10.142 -24.830 1.00 76.94 92 SER A C 1
ATOM 734 O O . SER A 1 92 ? 14.776 11.109 -25.536 1.00 76.94 92 SER A O 1
ATOM 736 N N . LEU A 1 93 ? 15.455 10.288 -23.561 1.00 77.00 93 LEU A N 1
ATOM 737 C CA . LEU A 1 93 ? 15.741 11.591 -22.953 1.00 77.00 93 LEU A CA 1
ATOM 738 C C . LEU A 1 93 ? 17.044 12.205 -23.478 1.00 77.00 93 LEU A C 1
ATOM 740 O O . LEU A 1 93 ? 17.115 13.426 -23.597 1.00 77.00 93 LEU A O 1
ATOM 744 N N . ALA A 1 94 ? 18.052 11.381 -23.776 1.00 76.88 94 ALA A N 1
ATOM 745 C CA . ALA A 1 94 ? 19.330 11.824 -24.333 1.00 76.88 94 ALA A CA 1
ATOM 746 C C . ALA A 1 94 ? 19.299 11.946 -25.864 1.00 76.88 94 ALA A C 1
ATOM 748 O O . ALA A 1 94 ? 20.209 12.531 -26.455 1.00 76.88 94 ALA A O 1
ATOM 749 N N . ALA A 1 95 ? 18.249 11.427 -26.512 1.00 74.94 95 ALA A N 1
ATOM 750 C CA . ALA A 1 95 ? 18.044 11.618 -27.937 1.00 74.94 95 ALA A CA 1
ATOM 751 C C . ALA A 1 95 ? 17.938 13.125 -28.259 1.00 74.94 95 ALA A C 1
ATOM 753 O O . ALA A 1 95 ? 17.197 13.847 -27.579 1.00 74.94 95 ALA A O 1
ATOM 754 N N . PRO A 1 96 ? 18.642 13.619 -29.297 1.00 69.62 96 PRO A N 1
ATOM 755 C CA . PRO A 1 96 ? 18.523 15.002 -29.732 1.00 69.62 96 PRO A CA 1
ATOM 756 C C . PRO A 1 96 ? 17.055 15.333 -29.990 1.00 69.62 96 PRO A C 1
ATOM 758 O O . PRO A 1 96 ? 16.381 14.656 -30.770 1.00 69.62 96 PRO A O 1
ATOM 761 N N . ARG A 1 97 ? 16.537 16.365 -29.320 1.00 68.81 97 ARG A N 1
ATOM 762 C CA . ARG A 1 97 ? 15.173 16.830 -29.568 1.00 68.81 97 ARG A CA 1
ATOM 763 C C . ARG A 1 97 ? 15.114 17.388 -30.981 1.00 68.81 97 ARG A C 1
ATOM 765 O O . ARG A 1 97 ? 15.534 18.513 -31.216 1.00 68.81 97 ARG A O 1
ATOM 772 N N . VAL A 1 98 ? 14.568 16.596 -31.901 1.00 62.62 98 VAL A N 1
ATOM 773 C CA . VAL A 1 98 ? 14.445 16.933 -33.329 1.00 62.62 98 VAL A CA 1
ATOM 774 C C . VAL A 1 98 ? 13.649 18.237 -33.546 1.00 62.62 98 VAL A C 1
ATOM 776 O O . VAL A 1 98 ? 13.819 18.882 -34.572 1.00 62.62 98 VAL A O 1
ATOM 779 N N . ASN A 1 99 ? 12.876 18.695 -32.546 1.00 58.47 99 ASN A N 1
ATOM 780 C CA . ASN A 1 99 ? 12.052 19.910 -32.611 1.00 58.47 99 ASN A CA 1
ATOM 781 C C . ASN A 1 99 ? 12.312 20.915 -31.463 1.00 58.47 99 ASN A C 1
ATOM 783 O O . ASN A 1 99 ? 11.376 21.575 -31.009 1.00 58.47 99 ASN A O 1
ATOM 787 N N . ALA A 1 100 ? 13.532 21.025 -30.927 1.00 50.44 100 ALA A N 1
ATOM 788 C CA . ALA A 1 100 ? 13.832 22.106 -29.981 1.00 50.44 100 ALA A CA 1
ATOM 789 C C . ALA A 1 100 ? 14.171 23.410 -30.737 1.00 50.44 100 ALA A C 1
ATOM 791 O O . ALA A 1 100 ? 15.064 23.385 -31.586 1.00 50.44 100 ALA A O 1
ATOM 792 N N . PRO A 1 101 ? 13.514 2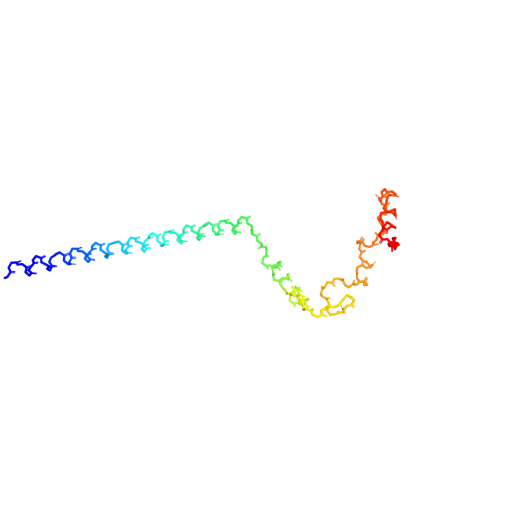4.553 -30.443 1.00 52.28 101 PRO A N 1
ATOM 793 C CA . PRO A 1 101 ? 13.980 25.848 -30.928 1.00 52.28 101 PRO A CA 1
ATOM 794 C C . PRO A 1 101 ? 15.413 26.090 -30.432 1.00 52.28 101 PRO A C 1
ATOM 796 O O . PRO A 1 101 ? 15.773 25.735 -29.311 1.00 52.28 101 PRO A O 1
ATOM 799 N N . THR A 1 102 ? 16.227 26.672 -31.303 1.00 51.31 102 THR A N 1
ATOM 800 C CA . THR A 1 102 ? 17.697 26.767 -31.329 1.00 51.31 102 THR A CA 1
ATOM 801 C C . THR A 1 102 ? 18.379 27.492 -30.150 1.00 51.31 102 THR A C 1
ATOM 803 O O . THR A 1 102 ? 19.524 27.918 -30.268 1.00 51.31 102 THR A O 1
ATOM 806 N N . THR A 1 103 ? 17.735 27.641 -28.992 1.00 50.72 103 THR A N 1
ATOM 807 C CA . THR A 1 103 ? 18.145 28.600 -27.950 1.00 50.72 103 THR A CA 1
ATOM 808 C C . THR A 1 103 ? 18.910 28.003 -26.758 1.00 50.72 103 THR A C 1
ATOM 810 O O . THR A 1 103 ? 19.334 28.749 -25.880 1.00 50.72 103 THR A O 1
ATOM 813 N N . THR A 1 104 ? 19.111 26.682 -26.672 1.00 52.62 104 THR A N 1
ATOM 814 C CA . THR A 1 104 ? 19.632 26.052 -25.433 1.00 52.62 104 THR A CA 1
ATOM 815 C C . THR A 1 104 ? 21.160 25.919 -25.358 1.00 52.62 104 THR A C 1
ATOM 817 O O . THR A 1 104 ? 21.694 25.799 -24.256 1.00 52.62 104 THR A O 1
ATOM 820 N N . THR A 1 105 ? 21.902 26.023 -26.467 1.00 49.06 105 THR A N 1
ATOM 821 C CA . THR A 1 105 ? 23.380 25.965 -26.421 1.00 49.06 105 THR A CA 1
ATOM 822 C C . THR A 1 105 ? 23.984 27.135 -25.631 1.00 49.06 105 THR A C 1
ATOM 824 O O . THR A 1 105 ? 25.008 26.970 -24.977 1.00 49.06 105 THR A O 1
ATOM 827 N N . ALA A 1 106 ? 23.319 28.296 -25.598 1.00 48.94 106 ALA A N 1
ATOM 828 C CA . ALA A 1 106 ? 23.804 29.473 -24.874 1.00 48.94 106 ALA A CA 1
ATOM 829 C C . ALA A 1 106 ? 23.705 29.346 -23.339 1.00 48.94 106 ALA A C 1
ATOM 831 O O . ALA A 1 106 ? 24.546 29.886 -22.623 1.00 48.94 106 ALA A O 1
ATOM 832 N N . ALA A 1 107 ? 22.714 28.615 -22.815 1.00 46.97 107 ALA A N 1
ATOM 833 C CA . ALA A 1 107 ? 22.451 28.564 -21.374 1.00 46.97 107 ALA A CA 1
ATOM 834 C C . ALA A 1 107 ? 23.490 27.733 -20.598 1.00 46.97 107 ALA A C 1
ATOM 836 O O . ALA A 1 107 ? 23.837 28.076 -19.470 1.00 46.97 107 ALA A O 1
ATOM 837 N N . LEU A 1 108 ? 24.029 26.668 -21.203 1.00 51.75 108 LEU A N 1
ATOM 838 C CA . LEU A 1 108 ? 25.029 25.808 -20.555 1.00 51.75 108 LEU A CA 1
ATOM 839 C C . LEU A 1 108 ? 26.454 26.382 -20.625 1.00 51.75 108 LEU A C 1
ATOM 841 O O . LEU A 1 108 ? 27.294 26.033 -19.798 1.00 51.75 108 LEU A O 1
ATOM 845 N N . SER A 1 109 ? 26.727 27.297 -21.560 1.00 52.16 109 SER A N 1
ATOM 846 C CA . SER A 1 109 ? 28.019 27.992 -21.652 1.00 52.16 109 SER A CA 1
ATOM 847 C C . SER A 1 109 ? 28.230 29.040 -20.552 1.00 52.16 109 SER A C 1
ATOM 849 O O . SER A 1 109 ? 29.375 29.363 -20.245 1.00 52.16 109 SER A O 1
ATOM 851 N N . LEU A 1 110 ? 27.162 29.538 -19.913 1.00 53.19 110 LEU A N 1
ATOM 852 C CA . LEU A 1 110 ? 27.251 30.569 -18.868 1.00 53.19 110 LEU A CA 1
ATOM 853 C C . LEU A 1 110 ? 27.687 30.040 -17.491 1.00 53.19 110 LEU A C 1
ATOM 855 O O . LEU A 1 110 ? 28.074 30.830 -16.638 1.00 53.19 110 LEU A O 1
ATOM 859 N N . LEU A 1 111 ? 27.680 28.721 -17.267 1.00 46.62 111 LEU A N 1
ATOM 860 C CA . LEU A 1 111 ? 28.052 28.128 -15.973 1.00 46.62 111 LEU A CA 1
ATOM 861 C C . LEU A 1 111 ? 29.556 27.805 -15.852 1.00 46.62 111 LEU A C 1
ATOM 863 O O . LEU A 1 111 ? 30.008 27.341 -14.810 1.00 46.62 111 LEU A O 1
ATOM 867 N N . ARG A 1 112 ? 30.347 28.038 -16.910 1.00 54.16 112 ARG A N 1
ATOM 868 C CA . ARG A 1 112 ? 31.791 27.736 -16.950 1.00 54.16 112 ARG A CA 1
ATOM 869 C C . ARG A 1 112 ? 32.671 28.984 -17.049 1.00 54.16 112 ARG A C 1
ATOM 871 O O . ARG A 1 112 ? 33.769 28.909 -17.594 1.00 54.16 112 ARG A O 1
ATOM 878 N N . GLN A 1 113 ? 32.223 30.127 -16.536 1.00 52.47 113 GLN A N 1
ATOM 879 C CA . GLN A 1 113 ? 33.155 31.233 -16.320 1.00 52.47 113 GLN A CA 1
ATOM 880 C C . GLN A 1 113 ? 33.887 31.034 -14.985 1.00 52.47 113 GLN A C 1
ATOM 882 O O . GLN A 1 113 ? 33.228 30.955 -13.948 1.00 52.47 113 GLN A O 1
ATOM 887 N N . PRO A 1 114 ? 35.228 30.914 -14.982 1.00 48.28 114 PRO A N 1
ATOM 888 C CA . PRO A 1 114 ? 35.992 30.978 -13.748 1.00 48.28 114 PRO A CA 1
ATOM 889 C C . PRO A 1 114 ? 35.898 32.408 -13.206 1.00 48.28 114 PRO A C 1
ATOM 891 O O . PRO A 1 114 ? 36.182 33.370 -13.918 1.00 48.28 114 PRO A O 1
ATOM 894 N N . SER A 1 115 ? 35.462 32.538 -11.957 1.00 47.47 115 SER A N 1
ATOM 895 C CA . SER A 1 115 ? 35.549 33.778 -11.188 1.00 47.47 115 SER A CA 1
ATOM 896 C C . SER A 1 115 ? 37.020 34.175 -11.042 1.00 47.47 115 SER A C 1
ATOM 898 O O . SER A 1 115 ? 37.809 33.382 -10.521 1.00 47.47 115 SER A O 1
ATOM 900 N N . ALA A 1 116 ? 37.362 35.359 -11.554 1.00 40.97 116 ALA A N 1
ATOM 901 C CA . ALA A 1 116 ? 38.626 36.047 -11.296 1.00 40.97 116 ALA A CA 1
ATOM 902 C C . ALA A 1 1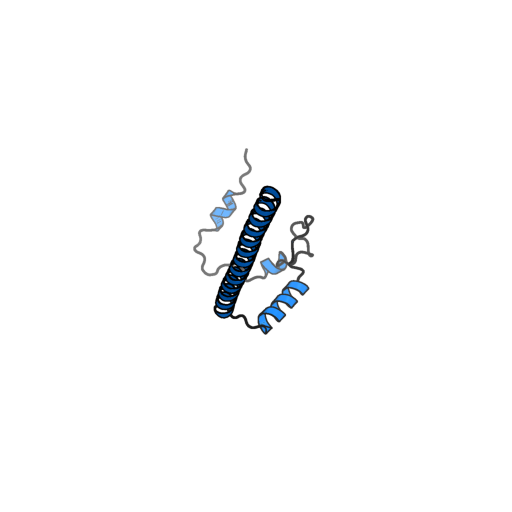16 ? 38.662 36.611 -9.869 1.00 40.97 116 ALA A C 1
ATOM 904 O O . ALA A 1 116 ? 37.573 36.964 -9.357 1.00 40.97 116 ALA A O 1
#